Protein AF-A1ZMH7-F1 (afdb_monomer_lite)

Sequence (143 aa):
MLSVQRILDKLAGFEEAFALELIGKSIANGWQGLVFAKTGEQYQEWLAAKRKKTQGTGTRAQPQPDLMNVTRQTTSICHQLSALEAQQANFKDYPAHTLAMLHGQLQSLWRKARQLQMFGSEIYRITALGNEVKQLINQHKSN

Secondary structure (DSSP, 8-state):
---HHHHHHHHTTS-HHHHHHHHHHHHHTT-S-S--TTHHHHHHHHHHHHHHHTT-----------HHHHHHHHHHHHHHHHHHHTTGGGGGGS-HHHHHHHHHHHHHHHHHHHHTT--HHHHHHHHHHHHHHHHHHHHHHH-

Structure (mmCIF, N/CA/C/O backbone):
data_AF-A1ZMH7-F1
#
_entry.id   AF-A1ZMH7-F1
#
loop_
_atom_site.group_PDB
_atom_site.id
_atom_site.type_symbol
_atom_site.label_atom_id
_atom_site.label_alt_id
_atom_site.label_comp_id
_atom_site.label_asym_id
_atom_site.label_entity_id
_atom_site.label_seq_id
_atom_site.pdbx_PDB_ins_code
_atom_site.Cartn_x
_atom_site.Cartn_y
_atom_site.Cartn_z
_atom_site.occupancy
_atom_site.B_iso_or_equiv
_atom_site.auth_seq_id
_atom_site.auth_comp_id
_atom_site.auth_asym_id
_atom_site.auth_atom_id
_atom_site.pdbx_PDB_model_num
ATOM 1 N N . MET A 1 1 ? -5.491 -19.838 15.720 1.00 44.00 1 MET A N 1
ATOM 2 C CA . MET A 1 1 ? -5.508 -18.514 15.058 1.00 44.00 1 MET A CA 1
ATOM 3 C C . MET A 1 1 ? -6.920 -18.232 14.564 1.00 44.00 1 MET A C 1
ATOM 5 O O . MET A 1 1 ? -7.471 -19.073 13.866 1.00 44.00 1 MET A O 1
ATOM 9 N N . LEU A 1 2 ? -7.541 -17.114 14.956 1.00 52.44 2 LEU A N 1
ATOM 10 C CA . LEU A 1 2 ? -8.777 -16.652 14.309 1.00 52.44 2 LEU A CA 1
ATOM 11 C C . LEU A 1 2 ? -8.422 -16.213 12.880 1.00 52.44 2 LEU A C 1
ATOM 13 O O . LEU A 1 2 ? -7.471 -15.457 12.708 1.00 52.44 2 LEU A O 1
ATOM 17 N N . SER A 1 3 ? -9.137 -16.708 11.866 1.00 70.75 3 SER A N 1
ATOM 18 C CA . SER A 1 3 ? -8.956 -16.238 10.490 1.00 70.75 3 SER A CA 1
ATOM 19 C C . SER A 1 3 ? -9.340 -14.759 10.404 1.00 70.75 3 SER A C 1
ATOM 21 O O . SER A 1 3 ? -10.281 -14.325 11.069 1.00 70.75 3 SER A O 1
ATOM 23 N N . VAL A 1 4 ? -8.630 -13.984 9.581 1.00 66.88 4 VAL A N 1
ATOM 24 C CA . VAL A 1 4 ? -8.900 -12.549 9.352 1.00 66.88 4 VAL A CA 1
ATOM 25 C C . VAL A 1 4 ? -10.384 -12.301 9.047 1.00 66.88 4 VAL A C 1
ATOM 27 O O . VAL A 1 4 ? -10.974 -11.372 9.587 1.00 66.88 4 VAL A O 1
ATOM 30 N N . GLN A 1 5 ? -11.019 -13.203 8.295 1.00 64.62 5 GLN A N 1
ATOM 31 C CA . GLN A 1 5 ? -12.460 -13.184 8.017 1.00 64.62 5 GLN A CA 1
ATOM 32 C C . GLN A 1 5 ? -13.323 -13.151 9.289 1.00 64.62 5 GLN A C 1
ATOM 34 O O . GLN A 1 5 ? -14.193 -12.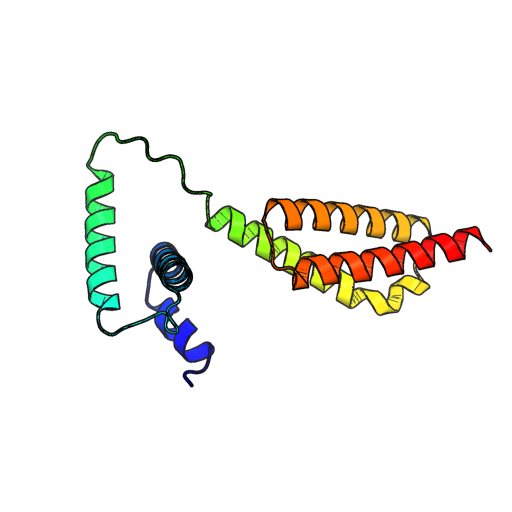300 9.403 1.00 64.62 5 GLN A O 1
ATOM 39 N N . ARG A 1 6 ? -13.028 -13.974 10.308 1.00 67.56 6 ARG A N 1
ATOM 40 C CA . ARG A 1 6 ? -13.786 -13.973 11.576 1.00 67.56 6 ARG A CA 1
ATOM 41 C C . ARG A 1 6 ? -13.618 -12.688 12.383 1.00 67.56 6 ARG A C 1
ATOM 43 O O . ARG A 1 6 ? -14.456 -12.390 13.228 1.00 67.56 6 ARG A O 1
ATOM 50 N N . ILE A 1 7 ? -12.512 -11.970 12.202 1.00 68.62 7 ILE A N 1
ATOM 51 C CA . ILE A 1 7 ? -12.292 -10.675 12.855 1.00 68.62 7 ILE A CA 1
ATOM 52 C C . ILE A 1 7 ? -13.090 -9.592 12.124 1.00 68.62 7 ILE A C 1
ATOM 54 O O . ILE A 1 7 ? -13.733 -8.775 12.778 1.00 68.62 7 ILE A O 1
ATOM 58 N N . LEU A 1 8 ? -13.103 -9.634 10.790 1.00 73.06 8 LEU A N 1
ATOM 59 C CA . LEU A 1 8 ? -13.895 -8.731 9.957 1.00 73.06 8 LEU A CA 1
ATOM 60 C C . LEU A 1 8 ? -15.401 -8.921 10.182 1.00 73.06 8 LEU A C 1
ATOM 62 O O . LEU A 1 8 ? -16.090 -7.931 10.399 1.00 73.06 8 LEU A O 1
ATOM 66 N N . ASP A 1 9 ? -15.888 -10.162 10.262 1.00 73.50 9 ASP A N 1
ATOM 67 C CA . ASP A 1 9 ? -17.295 -10.462 10.573 1.00 73.50 9 ASP A CA 1
ATOM 68 C C . AS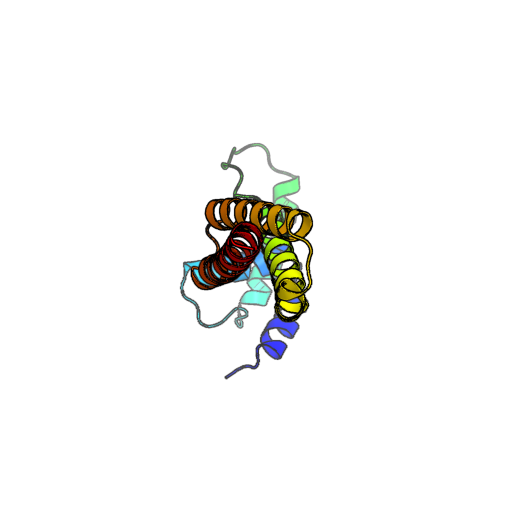P A 1 9 ? -17.718 -9.892 11.934 1.00 73.50 9 ASP A C 1
ATOM 70 O O . ASP A 1 9 ? -18.828 -9.391 12.101 1.00 73.50 9 ASP A O 1
ATOM 74 N N . LYS A 1 10 ? -16.818 -9.927 12.925 1.00 69.62 10 LYS A N 1
ATOM 75 C CA . LYS A 1 10 ? -17.078 -9.349 14.250 1.00 69.62 10 LYS A CA 1
ATOM 76 C C . LYS A 1 10 ? -17.042 -7.823 14.240 1.00 69.62 10 LYS A C 1
ATOM 78 O O . LYS A 1 10 ? -17.805 -7.208 14.976 1.00 69.62 10 LYS A O 1
ATOM 83 N N . LEU A 1 11 ? -16.167 -7.216 13.437 1.00 75.38 11 LEU A N 1
ATOM 84 C CA . LEU A 1 11 ? -16.111 -5.762 13.270 1.00 75.38 11 LEU A CA 1
ATOM 85 C C . LEU A 1 11 ? -17.318 -5.226 12.494 1.00 75.38 11 LEU A C 1
ATOM 87 O O . LEU A 1 11 ? -17.797 -4.144 12.818 1.00 75.38 11 LEU A O 1
ATOM 91 N N . ALA A 1 12 ? -17.849 -5.999 11.543 1.00 74.12 12 ALA A N 1
ATOM 92 C CA . ALA A 1 12 ? -19.045 -5.653 10.777 1.00 74.12 12 ALA A CA 1
ATOM 93 C C . ALA A 1 12 ? -20.305 -5.490 11.651 1.00 74.12 12 ALA A C 1
ATOM 95 O O . ALA A 1 12 ? -21.272 -4.867 11.222 1.00 74.12 12 ALA A O 1
ATOM 96 N N . GLY A 1 13 ? -20.296 -6.010 12.884 1.00 73.75 13 GLY A N 1
ATOM 97 C CA . GLY A 1 13 ? -21.365 -5.808 13.866 1.00 73.75 13 GLY A CA 1
ATOM 98 C C . GLY A 1 13 ? -21.380 -4.428 14.538 1.00 73.75 13 GLY A C 1
ATOM 99 O O . GLY A 1 13 ? -22.281 -4.160 15.332 1.00 73.75 13 GLY A O 1
ATOM 100 N N . PHE A 1 14 ? -20.407 -3.558 14.253 1.00 79.00 14 PHE A N 1
ATOM 101 C CA . PHE A 1 14 ? -20.284 -2.230 14.857 1.00 79.00 14 PHE A CA 1
ATOM 102 C C . PHE A 1 14 ? -20.308 -1.112 13.807 1.00 79.00 14 PHE A C 1
ATOM 104 O O . PHE A 1 14 ? -19.963 -1.325 12.647 1.00 79.00 14 PHE A O 1
ATOM 111 N N . GLU A 1 15 ? -20.673 0.110 14.219 1.00 77.50 15 GLU A N 1
ATOM 112 C CA . GLU A 1 15 ? -20.511 1.289 13.359 1.00 77.50 15 GLU A CA 1
ATOM 113 C C . GLU A 1 15 ? -19.037 1.493 12.965 1.00 77.50 15 GLU A C 1
ATOM 115 O O . GLU A 1 15 ? -18.131 1.363 13.791 1.00 77.50 15 GLU A O 1
ATOM 120 N N . GLU A 1 16 ? -18.811 1.894 11.712 1.00 74.75 16 GLU A N 1
ATOM 121 C CA . GLU A 1 16 ? -17.480 2.062 11.112 1.00 74.75 16 GLU A CA 1
ATOM 122 C C . GLU A 1 16 ? -16.550 2.950 11.958 1.00 74.75 16 GLU A C 1
ATOM 124 O O . GLU A 1 16 ? -15.399 2.598 12.208 1.00 74.75 16 GLU A O 1
ATOM 129 N N . ALA A 1 17 ? -17.064 4.066 12.484 1.00 74.75 17 ALA A N 1
ATOM 130 C CA . ALA A 1 17 ? -16.290 4.976 13.330 1.00 74.75 17 ALA A CA 1
ATOM 131 C C . ALA A 1 17 ? -15.815 4.316 14.639 1.00 74.75 17 ALA A C 1
ATOM 133 O O . ALA A 1 17 ? -14.692 4.556 15.084 1.00 74.75 17 ALA A O 1
ATOM 134 N N . PHE A 1 18 ? -16.637 3.448 15.234 1.00 78.38 18 PHE A N 1
ATOM 135 C CA . PHE A 1 18 ? -16.258 2.694 16.426 1.00 78.38 18 PHE A CA 1
ATOM 136 C C . PHE A 1 18 ? -15.257 1.586 16.094 1.00 78.38 18 PHE A C 1
ATOM 138 O O . PHE A 1 18 ? -14.271 1.419 16.809 1.00 78.38 18 PHE A O 1
ATOM 145 N N . ALA A 1 19 ? -15.466 0.865 14.988 1.00 81.31 19 ALA A N 1
ATOM 146 C CA . ALA A 1 19 ? -14.535 -0.156 14.513 1.00 81.31 19 ALA A CA 1
ATOM 147 C C . ALA A 1 19 ? -13.127 0.427 14.286 1.00 81.31 19 ALA A C 1
ATOM 149 O O . ALA A 1 19 ? -12.132 -0.179 14.683 1.00 81.31 19 ALA A O 1
ATOM 150 N N . LEU A 1 20 ? -13.040 1.638 13.732 1.00 78.69 20 LEU A N 1
ATOM 151 C CA . LEU A 1 20 ? -11.778 2.351 13.531 1.00 78.69 20 LEU A CA 1
ATOM 152 C C . LEU A 1 20 ? -11.129 2.811 14.841 1.00 78.69 20 LEU A C 1
ATOM 154 O O . LEU A 1 20 ? -9.918 2.653 14.999 1.00 78.69 20 LEU A O 1
ATOM 158 N N . GLU A 1 21 ? -11.901 3.321 15.808 1.00 80.25 21 GLU A N 1
ATOM 159 C CA . GLU A 1 21 ? -11.376 3.606 17.153 1.00 80.25 21 GLU A CA 1
ATOM 160 C C . GLU A 1 21 ? -10.807 2.344 17.815 1.00 80.25 21 GLU A C 1
ATOM 162 O O . GLU A 1 21 ? -9.768 2.395 18.479 1.00 80.25 21 GLU A O 1
ATOM 167 N N . LEU A 1 22 ? -11.475 1.205 17.623 1.00 76.81 22 LEU A N 1
ATOM 168 C CA . LEU A 1 22 ? -11.054 -0.088 18.148 1.00 76.81 22 LEU A CA 1
ATOM 169 C C . LEU A 1 22 ? -9.732 -0.544 17.519 1.00 76.81 22 LEU A C 1
ATOM 171 O O . LEU A 1 22 ? -8.825 -0.969 18.235 1.00 76.81 22 LEU A O 1
ATOM 175 N N . ILE A 1 23 ? -9.595 -0.390 16.198 1.00 77.62 23 ILE A N 1
ATOM 176 C CA . ILE A 1 23 ? -8.353 -0.664 15.463 1.00 77.62 23 ILE A CA 1
ATOM 177 C C . ILE A 1 23 ? -7.223 0.238 15.965 1.00 77.62 23 ILE A C 1
ATOM 179 O O . ILE A 1 23 ? -6.151 -0.260 16.310 1.00 77.62 23 ILE A O 1
ATOM 183 N N . GLY A 1 24 ? -7.466 1.546 16.088 1.00 75.38 24 GLY A N 1
ATOM 184 C CA . GLY A 1 24 ? -6.476 2.499 16.591 1.00 75.38 24 GLY A CA 1
ATOM 185 C C . GLY A 1 24 ? -6.006 2.174 18.012 1.00 75.38 24 GLY A C 1
ATOM 186 O O . GLY A 1 24 ? -4.804 2.153 18.277 1.00 75.38 24 GLY A O 1
ATOM 187 N N . LYS A 1 25 ? -6.934 1.842 18.921 1.00 73.38 25 LYS A N 1
ATOM 188 C CA . LYS A 1 25 ? -6.611 1.412 20.294 1.00 73.38 25 LYS A CA 1
ATOM 189 C C . LYS A 1 25 ? -5.850 0.091 20.321 1.00 73.38 25 LYS A C 1
ATOM 191 O O . LYS A 1 25 ? -4.909 -0.039 21.100 1.00 73.38 25 LYS A O 1
ATOM 196 N N . SER A 1 26 ? -6.234 -0.867 19.481 1.00 72.50 26 SER A N 1
ATOM 197 C CA . SER A 1 26 ? -5.545 -2.153 19.371 1.00 72.50 26 SER A CA 1
ATOM 198 C C . SER A 1 26 ? -4.089 -1.958 18.953 1.00 72.50 26 SER A C 1
ATOM 200 O O . SER A 1 26 ? -3.201 -2.553 19.554 1.00 72.50 26 SER A O 1
ATOM 202 N N . ILE A 1 27 ? -3.832 -1.085 17.974 1.00 71.56 27 ILE A N 1
ATOM 203 C CA . ILE A 1 27 ? -2.476 -0.765 17.511 1.00 71.56 27 ILE A CA 1
ATOM 204 C C . ILE A 1 27 ? -1.686 -0.036 18.604 1.00 71.56 27 ILE A C 1
ATOM 206 O O . ILE A 1 27 ? -0.579 -0.453 18.932 1.00 71.56 27 ILE A O 1
ATOM 210 N N . ALA A 1 28 ? -2.261 1.009 19.210 1.00 67.12 28 ALA A N 1
ATOM 211 C CA . ALA A 1 28 ? -1.586 1.812 20.232 1.00 67.12 28 ALA A CA 1
ATOM 212 C C . ALA A 1 28 ? -1.187 1.003 21.479 1.00 67.12 28 ALA A C 1
ATOM 214 O O . ALA A 1 28 ? -0.171 1.295 22.101 1.00 67.12 28 ALA A O 1
ATOM 215 N N . ASN A 1 29 ? -1.970 -0.021 21.830 1.00 67.00 29 ASN A N 1
ATOM 216 C CA . ASN A 1 29 ? -1.711 -0.878 22.987 1.00 67.00 29 ASN A CA 1
ATOM 217 C C . ASN A 1 29 ? -1.040 -2.218 22.626 1.00 67.00 29 ASN A C 1
ATOM 219 O O . ASN A 1 29 ? -0.882 -3.069 23.501 1.00 67.00 29 ASN A O 1
ATOM 223 N N . GLY A 1 30 ? -0.677 -2.439 21.356 1.00 64.88 30 GLY A N 1
ATOM 224 C CA . GLY A 1 30 ? -0.048 -3.685 20.902 1.00 64.88 30 GLY A CA 1
ATOM 225 C C . GLY A 1 30 ? -0.924 -4.931 21.086 1.00 64.88 30 GLY A C 1
ATOM 226 O O . GLY A 1 30 ? -0.410 -6.029 21.302 1.00 64.88 30 GLY A O 1
AT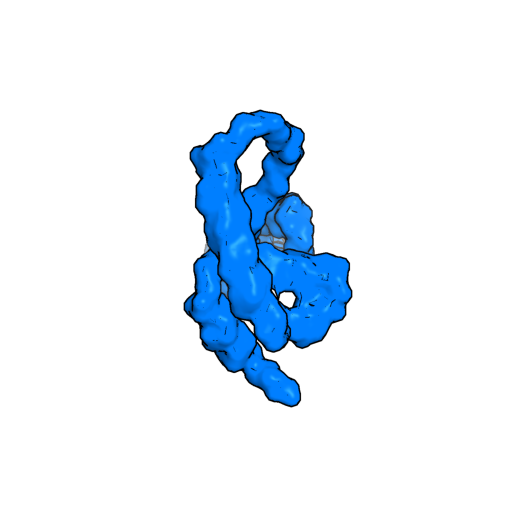OM 227 N N . TRP A 1 31 ? -2.249 -4.784 21.049 1.00 74.75 31 TRP A N 1
ATOM 228 C CA . TRP A 1 31 ? -3.172 -5.897 21.243 1.00 74.75 31 TRP A CA 1
ATOM 229 C C . TRP A 1 31 ? -3.162 -6.838 20.038 1.00 74.75 31 TRP A C 1
ATOM 231 O O . TRP A 1 31 ? -3.276 -6.416 18.890 1.00 74.75 31 TRP A O 1
ATOM 241 N N . GLN A 1 32 ? -3.100 -8.141 20.314 1.00 66.50 32 GLN A N 1
ATOM 242 C CA . GLN A 1 32 ? -3.191 -9.195 19.294 1.00 66.50 32 GLN A CA 1
ATOM 243 C C . GLN A 1 32 ? -4.635 -9.472 18.830 1.00 66.50 32 GLN A C 1
ATOM 245 O O . GLN A 1 32 ? -4.854 -10.303 17.950 1.00 66.50 32 GLN A O 1
ATOM 250 N N . GLY A 1 33 ? -5.629 -8.809 19.428 1.00 62.81 33 GLY A N 1
ATOM 251 C CA . GLY A 1 33 ? -7.048 -8.996 19.142 1.00 62.81 33 GLY A CA 1
ATOM 252 C C . GLY A 1 33 ? -7.783 -7.664 19.046 1.00 62.81 33 GLY A C 1
ATOM 253 O O . GLY A 1 33 ? -7.425 -6.705 19.719 1.00 62.81 33 GLY A O 1
ATOM 254 N N . LEU A 1 34 ? -8.815 -7.630 18.202 1.00 64.88 34 LEU A N 1
ATOM 255 C CA . LEU A 1 34 ? -9.630 -6.439 17.952 1.00 64.88 34 LEU A CA 1
ATOM 256 C C . LEU A 1 34 ? -10.922 -6.441 18.772 1.00 64.88 34 LEU A C 1
ATOM 258 O O . LEU A 1 34 ? -11.252 -5.439 19.387 1.00 64.88 34 LEU A O 1
ATOM 262 N N . VAL A 1 35 ? -11.629 -7.573 18.831 1.00 60.44 35 VAL A N 1
ATOM 263 C CA . VAL A 1 35 ? -12.925 -7.696 19.517 1.00 60.44 35 VAL A CA 1
ATOM 264 C C . VAL A 1 35 ? -12.793 -8.637 20.712 1.00 60.44 35 VAL A C 1
ATOM 266 O O . VAL A 1 35 ? -12.515 -9.827 20.545 1.00 60.44 35 VAL A O 1
ATOM 269 N N . PHE A 1 36 ? -13.021 -8.105 21.911 1.00 65.94 36 PHE A N 1
ATOM 270 C CA . PHE A 1 36 ? -12.972 -8.809 23.194 1.00 65.94 36 PHE A CA 1
ATOM 271 C C . PHE A 1 36 ? -14.372 -8.910 23.812 1.00 65.94 36 PHE A C 1
ATOM 273 O O . PHE A 1 36 ? -15.302 -8.231 23.384 1.00 65.94 36 PHE A O 1
ATOM 280 N N . ALA A 1 37 ? -14.536 -9.732 24.854 1.00 65.06 37 ALA A N 1
ATOM 281 C CA . ALA A 1 37 ? -15.836 -9.950 25.501 1.00 65.06 37 ALA A CA 1
ATOM 282 C C . ALA A 1 37 ? -16.521 -8.645 25.963 1.00 65.06 37 ALA A C 1
ATOM 284 O O . ALA A 1 37 ? -17.738 -8.529 25.875 1.00 65.06 37 ALA A O 1
ATOM 285 N N . LYS A 1 38 ? -15.738 -7.638 26.376 1.00 67.31 38 LYS A N 1
ATOM 286 C CA . LYS A 1 38 ? -16.238 -6.324 26.822 1.00 67.31 38 LYS A CA 1
ATOM 287 C C . LYS A 1 38 ? -16.463 -5.308 25.696 1.00 67.31 38 LYS A C 1
ATOM 289 O O . LYS A 1 38 ? -16.965 -4.218 25.948 1.00 67.31 38 LYS A O 1
ATOM 294 N N . THR A 1 39 ? -16.116 -5.632 24.449 1.00 64.75 39 THR A N 1
ATOM 295 C CA . THR A 1 39 ? -16.243 -4.697 23.316 1.00 64.75 39 THR A CA 1
ATOM 296 C C . THR A 1 39 ? -17.699 -4.308 23.044 1.00 64.75 39 THR A C 1
ATOM 298 O O . THR A 1 39 ? -17.959 -3.177 22.644 1.00 64.75 39 THR A O 1
ATOM 301 N N . GLY A 1 40 ? -18.658 -5.199 23.322 1.00 66.06 40 GLY A N 1
ATOM 302 C CA . GLY A 1 40 ? -20.087 -4.883 23.223 1.00 66.06 40 GLY A CA 1
ATOM 303 C C . GLY A 1 40 ? -20.540 -3.809 24.221 1.00 66.06 40 GLY A C 1
ATOM 304 O O . GLY A 1 40 ? -21.279 -2.903 23.847 1.00 66.06 40 GLY A O 1
ATOM 305 N N . GLU A 1 41 ? -20.049 -3.858 25.461 1.00 71.00 41 GLU A N 1
ATOM 306 C CA . GLU A 1 41 ? -20.328 -2.843 26.491 1.00 71.00 41 GLU A CA 1
ATOM 307 C C . GLU A 1 41 ? -19.687 -1.499 26.118 1.00 71.00 41 GLU A C 1
ATOM 309 O O . GLU A 1 41 ? -20.352 -0.465 26.129 1.00 71.00 41 GLU A O 1
ATOM 314 N N . GLN A 1 42 ? -18.433 -1.531 25.652 1.00 71.25 42 GLN A N 1
ATOM 315 C CA . GLN A 1 42 ? -17.722 -0.346 25.158 1.00 71.25 42 GLN A CA 1
ATOM 316 C C . GLN A 1 42 ? -18.436 0.316 23.972 1.00 71.25 42 GLN A C 1
ATOM 318 O O . GLN A 1 42 ? -18.412 1.539 23.841 1.00 71.25 42 GLN A O 1
ATOM 323 N N . TYR A 1 43 ? -19.088 -0.472 23.113 1.00 74.06 43 TYR A N 1
ATOM 324 C CA . TYR A 1 43 ? -19.881 0.057 22.007 1.00 74.06 43 TYR A CA 1
ATOM 325 C C . TYR A 1 43 ? -21.137 0.786 22.496 1.00 74.06 43 TYR A C 1
ATOM 327 O O . TYR A 1 43 ? -21.442 1.876 22.015 1.00 74.06 43 TYR A O 1
ATOM 335 N N . GLN A 1 44 ? -21.838 0.239 23.493 1.00 74.62 44 GLN A N 1
ATOM 336 C CA . GLN A 1 44 ? -23.000 0.904 24.094 1.00 74.62 44 GLN A CA 1
ATOM 337 C C . GLN A 1 44 ? -22.607 2.203 24.809 1.00 74.62 44 GLN A C 1
ATOM 339 O O . GLN A 1 44 ? -23.285 3.223 24.664 1.00 74.62 44 GLN A O 1
ATOM 344 N N . GLU A 1 45 ? -21.475 2.209 25.514 1.00 77.50 45 GLU A N 1
ATOM 345 C CA . GLU A 1 45 ? -20.907 3.418 26.118 1.00 77.50 45 GLU A CA 1
ATOM 346 C C . GLU A 1 45 ? -20.513 4.458 25.063 1.00 77.50 45 GLU A C 1
ATOM 348 O O . GLU A 1 45 ? -20.796 5.647 25.229 1.00 77.50 45 GLU A O 1
ATOM 353 N N . TRP A 1 46 ? -19.915 4.025 23.949 1.00 81.19 46 TRP A N 1
ATOM 354 C CA . TRP A 1 46 ? -19.563 4.899 22.832 1.00 81.19 46 TRP A CA 1
ATOM 355 C C . TRP A 1 46 ? -20.803 5.515 22.178 1.00 81.19 46 TRP A C 1
ATOM 357 O O . TRP A 1 46 ? -20.837 6.725 21.947 1.00 81.19 46 TRP A O 1
ATOM 367 N N . LEU A 1 47 ? -21.866 4.732 21.966 1.00 77.31 47 LEU A N 1
ATOM 368 C CA . LEU A 1 47 ? -23.153 5.237 21.480 1.00 77.31 47 LEU A CA 1
ATOM 369 C C . LEU A 1 47 ? -23.773 6.248 22.457 1.00 77.31 47 LEU A C 1
ATOM 371 O O . LEU A 1 47 ? -24.281 7.290 22.033 1.00 77.31 47 LEU A O 1
ATOM 375 N N . ALA A 1 48 ? -23.699 5.989 23.765 1.00 78.31 48 ALA A N 1
ATOM 376 C CA . ALA A 1 48 ? -24.180 6.910 24.792 1.00 78.31 48 ALA A CA 1
ATOM 377 C C . ALA A 1 48 ? -23.357 8.212 24.835 1.00 78.31 48 ALA A C 1
ATOM 379 O O . ALA A 1 48 ? -23.925 9.302 24.930 1.00 78.31 48 ALA A O 1
ATOM 380 N N . ALA A 1 49 ? -22.031 8.128 24.708 1.00 74.56 49 ALA A N 1
ATOM 381 C CA . ALA A 1 49 ? -21.140 9.283 24.637 1.00 74.56 49 ALA A CA 1
ATOM 382 C C . ALA A 1 49 ? -21.356 10.101 23.352 1.00 74.56 49 ALA A C 1
ATOM 384 O O . ALA A 1 49 ? -21.377 11.331 23.407 1.00 74.56 49 ALA A O 1
ATOM 385 N N . LYS A 1 50 ? -21.585 9.438 22.211 1.00 74.44 50 LYS A N 1
ATOM 386 C CA . LYS A 1 50 ? -21.937 10.068 20.928 1.00 74.44 50 LYS A CA 1
ATOM 387 C C . LYS A 1 50 ? -23.232 10.877 21.049 1.00 74.44 50 LYS A C 1
ATOM 389 O O . LYS A 1 50 ? -23.256 12.036 20.646 1.00 74.44 50 LYS A O 1
ATOM 394 N N . ARG A 1 51 ? -24.265 10.316 21.694 1.00 66.56 51 ARG A N 1
ATOM 395 C CA . ARG A 1 51 ? -25.542 11.005 21.982 1.00 66.56 51 ARG A CA 1
ATOM 396 C C . ARG A 1 51 ? -25.399 12.179 22.961 1.00 66.56 51 ARG A C 1
ATOM 398 O O . ARG A 1 51 ? -26.142 13.149 22.858 1.00 66.56 51 ARG A O 1
ATOM 405 N N . LYS A 1 52 ? -24.443 12.119 23.896 1.00 62.25 52 LYS A N 1
ATOM 406 C CA . LYS A 1 52 ? -24.148 13.220 24.834 1.00 62.25 52 LYS A CA 1
ATOM 407 C C . LYS A 1 52 ? -23.315 14.343 24.202 1.00 62.25 52 LYS A C 1
ATOM 409 O O . LYS A 1 52 ? -23.548 15.509 24.505 1.00 62.25 52 LYS A O 1
ATOM 414 N N . LYS A 1 53 ? -22.379 14.030 23.296 1.00 55.66 53 LYS A N 1
ATOM 415 C CA . LYS A 1 53 ? -21.551 15.031 22.587 1.00 55.66 53 LYS A CA 1
ATOM 416 C C . LYS A 1 53 ? -22.364 15.961 21.684 1.00 55.66 53 LYS A C 1
ATOM 418 O O . LYS A 1 53 ? -21.963 17.101 21.490 1.00 55.66 53 LYS A O 1
ATOM 423 N N . THR A 1 54 ? -23.524 15.529 21.196 1.00 54.41 54 THR A 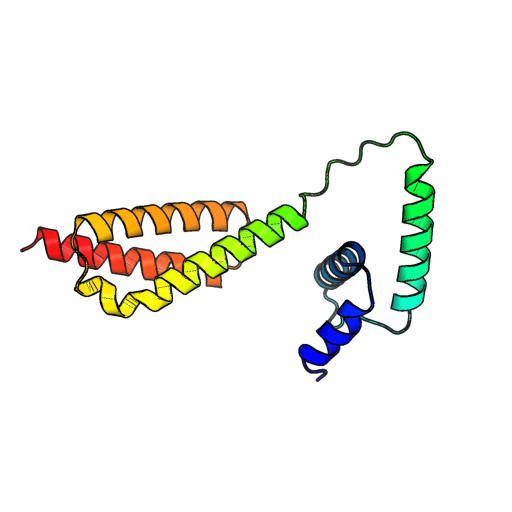N 1
ATOM 424 C CA . THR A 1 54 ? -24.468 16.397 20.472 1.00 54.41 54 THR A CA 1
ATOM 425 C C . THR A 1 54 ? -25.176 17.435 21.359 1.00 54.41 54 THR A C 1
ATOM 427 O O . THR A 1 54 ? -25.912 18.259 20.828 1.00 54.41 54 THR A O 1
ATOM 430 N N . GLN A 1 55 ? -24.954 17.435 22.683 1.00 49.59 55 GLN A N 1
ATOM 431 C CA . GLN A 1 55 ? -25.581 18.367 23.635 1.00 49.59 55 GLN A CA 1
ATOM 432 C C . GLN A 1 55 ? -24.594 19.208 24.479 1.00 49.59 55 GLN A C 1
ATOM 434 O O . GLN A 1 55 ? -25.044 19.970 25.329 1.00 49.59 55 GLN A O 1
ATOM 439 N N . GLY A 1 56 ? -23.272 19.126 24.271 1.00 43.38 56 GLY A N 1
ATOM 440 C CA . GLY A 1 56 ? -22.285 19.771 25.155 1.00 43.38 56 GLY A CA 1
ATOM 441 C C . GLY A 1 56 ? -21.299 20.705 24.450 1.00 43.38 56 GLY A C 1
ATOM 442 O O . GLY A 1 56 ? -20.561 20.292 23.560 1.00 43.38 56 GLY A O 1
ATOM 443 N N . THR A 1 57 ? -21.265 21.959 24.895 1.00 51.50 57 THR A N 1
ATOM 444 C CA . THR A 1 57 ? -20.403 23.065 24.458 1.00 51.50 57 THR A CA 1
ATOM 445 C C . THR A 1 57 ? -18.905 22.832 24.705 1.00 51.50 57 THR A C 1
ATOM 447 O O . THR A 1 57 ? -18.496 22.573 25.831 1.00 51.50 57 THR A O 1
ATOM 450 N N . GLY A 1 58 ? -18.090 23.049 23.666 1.00 54.59 58 GLY A N 1
ATOM 451 C CA . GLY A 1 58 ? -16.762 23.673 23.747 1.00 54.59 58 GLY A CA 1
ATOM 452 C C . GLY A 1 58 ? -15.661 22.978 24.558 1.00 54.59 58 GLY A C 1
ATOM 453 O O . GLY A 1 58 ? -15.395 23.332 25.700 1.00 54.59 58 GLY A O 1
ATOM 454 N N . THR A 1 59 ? -14.859 22.133 23.908 1.00 43.75 59 THR A N 1
ATOM 455 C CA . THR A 1 59 ? -13.415 22.072 24.199 1.00 43.75 59 THR A CA 1
ATOM 456 C C . THR A 1 59 ? -12.681 21.754 22.902 1.00 43.75 59 THR A C 1
ATOM 458 O O . THR A 1 59 ? -12.935 20.728 22.271 1.00 43.75 59 THR A O 1
ATOM 461 N N . ARG A 1 60 ? -11.809 22.669 22.459 1.00 48.88 60 ARG A N 1
ATOM 462 C CA . ARG A 1 60 ? -11.011 22.532 21.233 1.00 48.88 60 ARG A CA 1
ATOM 463 C C . ARG A 1 60 ? -9.918 21.487 21.460 1.00 48.88 60 ARG A C 1
ATOM 465 O O . ARG A 1 60 ? -8.767 21.830 21.706 1.00 48.88 60 ARG A O 1
ATOM 472 N N . ALA A 1 61 ? -10.283 20.211 21.379 1.00 51.25 61 ALA A N 1
ATOM 473 C CA . ALA A 1 61 ? -9.321 19.176 21.036 1.00 51.25 61 ALA A CA 1
ATOM 474 C C . ALA A 1 61 ? -8.740 19.539 19.660 1.00 51.25 61 ALA A C 1
ATOM 476 O O . ALA A 1 61 ? -9.491 19.917 18.755 1.00 51.25 61 ALA A O 1
ATOM 477 N N . GLN A 1 62 ? -7.413 19.485 19.504 1.00 50.06 62 GLN A N 1
ATOM 478 C CA . GLN A 1 62 ? -6.814 19.544 18.170 1.00 50.06 62 GLN A CA 1
ATOM 479 C C . GLN A 1 62 ? -7.508 18.486 17.303 1.00 50.06 62 GLN A C 1
ATOM 481 O O . GLN A 1 62 ? -7.727 17.377 17.802 1.00 50.06 62 GLN A O 1
ATOM 486 N N . PRO A 1 63 ? -7.911 18.812 16.061 1.00 46.84 63 PRO A N 1
ATOM 487 C CA . PRO A 1 63 ? -8.541 17.828 15.201 1.00 46.84 63 PRO A CA 1
ATOM 488 C C . PRO A 1 63 ? -7.567 16.660 15.077 1.00 46.84 63 PRO A C 1
ATOM 490 O O . PRO A 1 63 ? -6.454 16.827 14.577 1.00 46.84 63 PRO A O 1
ATOM 493 N N . GLN A 1 64 ? -7.965 15.495 15.598 1.00 53.09 64 GLN A N 1
ATOM 494 C CA . GLN A 1 64 ? -7.293 14.249 15.260 1.00 53.09 64 GLN A CA 1
ATOM 495 C C . GLN A 1 64 ? -7.178 14.216 13.733 1.00 53.09 64 GLN A C 1
ATOM 497 O O . GLN A 1 64 ? -8.139 14.627 13.068 1.00 53.09 64 GLN A O 1
ATOM 502 N N . PRO A 1 65 ? -6.023 13.804 13.172 1.00 55.16 65 PRO A N 1
ATOM 503 C CA . PRO A 1 65 ? -5.912 13.625 11.732 1.00 55.16 65 PRO A CA 1
ATOM 504 C C . PRO A 1 65 ? -7.129 12.826 11.296 1.00 55.16 65 PRO A C 1
ATOM 506 O O . PRO A 1 65 ? -7.441 11.821 11.931 1.00 55.16 65 PRO A O 1
ATOM 509 N N . ASP A 1 66 ? -7.862 13.338 10.308 1.00 66.88 66 ASP A N 1
ATOM 510 C CA . ASP A 1 66 ? -9.079 12.699 9.830 1.00 66.88 66 ASP A CA 1
ATOM 511 C C . ASP A 1 66 ? -8.696 11.302 9.332 1.00 66.88 66 ASP A C 1
ATOM 513 O O . ASP A 1 66 ? -8.200 11.131 8.217 1.00 66.88 66 ASP A O 1
ATOM 517 N N . LEU A 1 67 ? -8.842 10.312 10.217 1.00 59.47 67 LEU A N 1
ATOM 518 C CA . LEU A 1 67 ? -8.398 8.943 9.996 1.00 59.47 67 LEU A CA 1
ATOM 519 C C . LEU A 1 67 ? -9.118 8.356 8.782 1.00 59.47 67 LEU A C 1
ATOM 521 O O . LEU A 1 67 ? -8.540 7.528 8.081 1.00 59.47 67 LEU A O 1
ATOM 525 N N . MET A 1 68 ? -10.331 8.839 8.481 1.00 57.94 68 MET A N 1
ATOM 526 C CA . MET A 1 68 ? -11.064 8.481 7.269 1.00 57.94 68 MET A CA 1
ATOM 527 C C . MET A 1 68 ? -10.359 9.010 6.029 1.00 57.94 68 MET A C 1
ATOM 529 O O . MET A 1 68 ? -10.184 8.280 5.054 1.00 57.94 68 MET A O 1
ATOM 533 N N . ASN A 1 69 ? -9.907 10.262 6.061 1.00 68.25 69 ASN A N 1
ATOM 534 C CA . ASN A 1 69 ? -9.158 10.846 4.958 1.00 68.25 69 ASN A CA 1
ATOM 535 C C . ASN A 1 69 ? -7.800 10.151 4.773 1.00 68.25 69 ASN A C 1
ATOM 537 O O . ASN A 1 69 ? -7.459 9.776 3.654 1.00 68.25 69 ASN A O 1
ATOM 541 N N . VAL A 1 70 ? -7.064 9.887 5.857 1.00 69.12 70 VAL A N 1
ATOM 542 C CA . VAL A 1 70 ? -5.785 9.152 5.808 1.00 69.12 70 VAL A CA 1
ATOM 543 C C . VAL A 1 70 ? -5.984 7.740 5.250 1.00 69.12 70 VAL A C 1
ATOM 545 O O . VAL A 1 70 ? -5.238 7.319 4.363 1.00 69.12 70 VAL A O 1
ATOM 548 N N . THR A 1 71 ? -7.021 7.028 5.698 1.00 70.12 71 THR A N 1
ATOM 549 C CA . THR A 1 71 ? -7.350 5.678 5.213 1.00 70.12 71 THR A CA 1
ATOM 550 C C . THR A 1 71 ? -7.740 5.710 3.740 1.00 70.12 71 THR A C 1
ATOM 552 O O . THR A 1 71 ? -7.167 4.977 2.939 1.00 70.12 71 THR A O 1
ATOM 555 N N . ARG A 1 72 ? -8.646 6.611 3.339 1.00 69.12 72 ARG A N 1
ATOM 556 C CA . ARG A 1 72 ? -9.062 6.771 1.938 1.00 69.12 72 ARG A CA 1
ATOM 557 C C . ARG A 1 72 ? -7.874 7.086 1.029 1.00 69.12 72 ARG A C 1
ATOM 559 O O . ARG A 1 72 ? -7.772 6.518 -0.057 1.00 69.12 72 ARG A O 1
ATOM 566 N N . GLN A 1 73 ? -6.980 7.977 1.455 1.00 72.69 73 GLN A N 1
ATOM 567 C CA . GLN A 1 73 ? -5.791 8.335 0.684 1.00 72.69 73 GLN A CA 1
ATOM 568 C C . GLN A 1 73 ? -4.811 7.163 0.575 1.00 72.69 73 GLN A C 1
ATOM 570 O O . GLN A 1 73 ? -4.342 6.876 -0.524 1.00 72.69 73 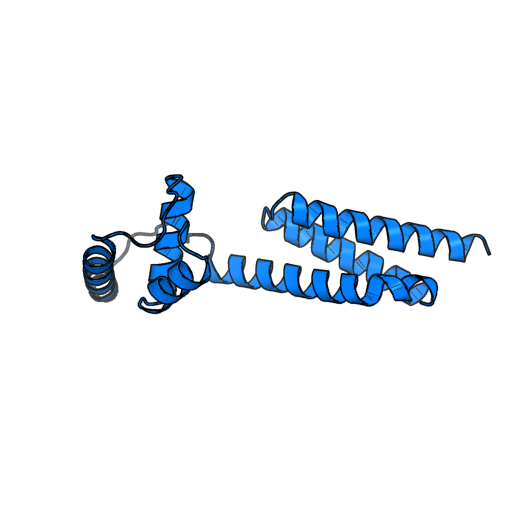GLN A O 1
ATOM 575 N N . THR A 1 74 ? -4.564 6.446 1.672 1.00 71.31 74 THR A N 1
ATOM 576 C CA . THR A 1 74 ? -3.704 5.251 1.687 1.00 71.31 74 THR A CA 1
ATOM 577 C C . THR A 1 74 ? -4.257 4.165 0.761 1.00 71.31 74 THR A C 1
ATOM 579 O O . THR A 1 74 ? -3.538 3.667 -0.101 1.00 71.31 74 THR A O 1
ATOM 582 N N . THR A 1 75 ? -5.557 3.865 0.849 1.00 73.50 75 THR A N 1
ATOM 583 C CA . THR A 1 75 ? -6.245 2.906 -0.030 1.00 73.50 75 THR A CA 1
ATOM 584 C C . THR A 1 75 ? -6.154 3.317 -1.498 1.00 73.50 75 THR A C 1
ATOM 586 O O . THR A 1 75 ? -5.842 2.493 -2.356 1.00 73.50 75 THR A O 1
ATOM 589 N N . SER A 1 76 ? -6.356 4.603 -1.799 1.00 79.50 76 SER A N 1
ATOM 590 C CA . SER A 1 76 ? -6.217 5.134 -3.160 1.00 79.50 76 SER A CA 1
ATOM 591 C C . SER A 1 76 ? -4.800 4.947 -3.714 1.00 79.50 76 SER A C 1
ATOM 593 O O . SER A 1 76 ? -4.646 4.519 -4.858 1.00 79.50 76 SER A O 1
ATOM 595 N N . ILE A 1 77 ? -3.765 5.192 -2.902 1.00 77.06 77 ILE A N 1
ATOM 596 C CA . ILE A 1 77 ? -2.366 4.958 -3.289 1.00 77.06 77 ILE A CA 1
ATOM 597 C C . ILE A 1 77 ? -2.124 3.471 -3.561 1.00 77.06 77 ILE A C 1
ATOM 599 O O . ILE A 1 77 ? -1.560 3.141 -4.602 1.00 77.06 77 ILE A O 1
ATOM 603 N N . CYS A 1 78 ? -2.590 2.573 -2.687 1.00 75.62 78 CYS A N 1
ATOM 604 C CA . CYS A 1 78 ? -2.436 1.128 -2.876 1.00 75.62 78 CYS A CA 1
ATOM 605 C C . CYS A 1 78 ? -3.123 0.629 -4.156 1.00 75.62 78 CYS A C 1
ATOM 607 O O . CYS A 1 78 ? -2.542 -0.171 -4.890 1.00 75.62 78 CYS A O 1
ATOM 609 N N . HIS A 1 79 ? -4.332 1.112 -4.460 1.00 82.12 79 HIS A N 1
ATOM 610 C CA . HIS A 1 79 ? -5.025 0.761 -5.703 1.00 82.12 79 HIS A CA 1
ATOM 611 C C . HIS A 1 79 ? -4.289 1.276 -6.939 1.00 82.12 79 HIS A C 1
ATOM 613 O O . HIS A 1 79 ? -4.110 0.519 -7.891 1.00 82.12 79 HIS A O 1
ATOM 619 N N . GLN A 1 80 ? -3.831 2.532 -6.923 1.00 86.88 80 GLN A N 1
ATOM 620 C CA . GLN A 1 80 ? -3.062 3.105 -8.032 1.00 86.88 80 GLN A CA 1
ATOM 621 C C . GLN A 1 80 ? -1.758 2.338 -8.256 1.00 86.88 80 GLN A C 1
ATOM 623 O O . GLN A 1 80 ? -1.444 1.991 -9.390 1.00 86.88 80 GLN A O 1
ATOM 628 N N . LEU A 1 81 ? -1.033 2.017 -7.183 1.00 87.81 81 LEU A N 1
ATOM 629 C CA . LEU A 1 81 ? 0.192 1.227 -7.259 1.00 87.81 81 LEU A CA 1
ATOM 630 C C . LEU A 1 81 ? -0.072 -0.170 -7.831 1.00 87.81 81 LEU A C 1
ATOM 632 O O . LEU A 1 81 ? 0.623 -0.583 -8.751 1.00 87.81 81 LEU A O 1
ATOM 636 N N . SER A 1 82 ? -1.119 -0.851 -7.361 1.00 84.25 82 SER A N 1
ATOM 637 C CA . SER A 1 82 ? -1.479 -2.188 -7.854 1.00 84.25 82 SER A CA 1
ATOM 638 C C . SER A 1 82 ? -1.878 -2.169 -9.336 1.00 84.25 82 SER A C 1
ATOM 640 O O . SER A 1 82 ? -1.535 -3.079 -10.084 1.00 84.25 82 SER A O 1
ATOM 642 N N . ALA A 1 83 ? -2.573 -1.120 -9.787 1.00 86.31 83 ALA A N 1
ATOM 643 C CA . ALA A 1 83 ? -2.921 -0.950 -11.197 1.00 86.31 83 ALA A CA 1
ATOM 644 C C . ALA A 1 83 ? -1.684 -0.711 -12.079 1.00 86.31 83 ALA A C 1
ATOM 646 O O . ALA A 1 83 ? -1.627 -1.216 -13.198 1.00 86.31 83 ALA A O 1
ATOM 647 N N . LEU A 1 84 ? -0.690 0.031 -11.577 1.00 91.56 84 LEU A N 1
ATOM 648 C CA . LEU A 1 84 ? 0.582 0.240 -12.273 1.00 91.56 84 LEU A CA 1
ATOM 649 C C . LEU A 1 84 ? 1.417 -1.046 -12.330 1.00 91.56 84 LEU A C 1
ATOM 651 O O . LEU A 1 84 ? 1.952 -1.373 -13.385 1.00 91.56 84 LEU A O 1
ATOM 655 N N . GLU A 1 85 ? 1.487 -1.801 -11.234 1.00 89.31 85 GLU A N 1
ATOM 656 C CA . GLU A 1 85 ? 2.168 -3.102 -11.185 1.00 89.31 85 GLU A CA 1
ATOM 657 C C . GLU A 1 85 ? 1.528 -4.120 -12.141 1.00 89.31 85 GLU A C 1
ATOM 659 O O . GLU A 1 85 ? 2.237 -4.853 -12.825 1.00 89.31 85 GLU A O 1
ATOM 664 N N . ALA A 1 86 ? 0.198 -4.116 -12.283 1.00 90.81 86 ALA A N 1
ATOM 665 C CA . ALA A 1 86 ? -0.493 -4.976 -13.247 1.00 90.81 86 ALA A CA 1
ATOM 666 C C . ALA A 1 86 ? -0.079 -4.709 -14.709 1.00 90.81 86 ALA A C 1
ATOM 668 O O . ALA A 1 86 ? -0.225 -5.581 -15.562 1.00 90.81 86 ALA A O 1
ATOM 669 N N . GLN A 1 87 ? 0.442 -3.515 -15.003 1.00 91.38 87 GLN A N 1
ATOM 670 C CA . GLN A 1 87 ? 0.919 -3.125 -16.331 1.00 91.38 87 GLN A CA 1
ATOM 671 C C . GLN A 1 87 ? 2.438 -3.249 -16.493 1.00 91.38 87 GLN A C 1
ATOM 673 O O . GLN A 1 87 ? 2.939 -3.026 -17.594 1.00 91.38 87 GLN A O 1
ATOM 678 N N . GLN A 1 88 ? 3.171 -3.616 -15.437 1.00 91.50 88 GLN A N 1
ATOM 679 C CA . GLN A 1 88 ? 4.637 -3.626 -15.403 1.00 91.50 88 GLN A CA 1
ATOM 680 C C . GLN A 1 88 ? 5.254 -4.429 -16.556 1.00 91.50 88 GLN A C 1
ATOM 682 O O . GLN A 1 88 ? 6.206 -3.977 -17.187 1.00 91.50 88 GLN A O 1
ATOM 687 N N . ALA A 1 89 ? 4.669 -5.584 -16.893 1.00 90.56 89 ALA A N 1
ATOM 688 C CA . ALA A 1 89 ? 5.142 -6.431 -17.989 1.00 90.56 89 ALA A CA 1
ATOM 689 C C . ALA A 1 89 ? 5.139 -5.720 -19.357 1.00 90.56 89 ALA A C 1
ATOM 691 O O . ALA A 1 89 ? 5.999 -6.002 -20.189 1.00 90.56 89 ALA A O 1
ATOM 692 N N . ASN A 1 90 ? 4.222 -4.770 -19.558 1.00 93.12 90 ASN A N 1
ATOM 693 C CA . ASN A 1 90 ? 4.029 -4.054 -20.821 1.00 93.12 90 ASN A CA 1
ATOM 694 C C . ASN A 1 90 ? 4.864 -2.769 -20.907 1.00 93.12 90 ASN A C 1
ATOM 696 O O . ASN A 1 90 ? 4.880 -2.116 -21.947 1.00 93.12 90 ASN A O 1
ATOM 700 N N . PHE A 1 91 ? 5.561 -2.370 -19.834 1.00 92.69 91 PHE A N 1
ATOM 701 C CA . PHE A 1 91 ? 6.316 -1.112 -19.822 1.00 92.69 91 PHE A CA 1
ATOM 702 C C . PHE A 1 91 ? 7.389 -1.057 -20.912 1.00 92.69 91 PHE A C 1
ATOM 704 O O . PHE A 1 91 ? 7.691 0.019 -21.416 1.00 92.69 91 PHE A O 1
ATOM 711 N N . LYS A 1 92 ? 7.946 -2.204 -21.306 1.00 90.69 92 LYS A N 1
ATOM 712 C CA . LYS A 1 92 ? 8.958 -2.294 -22.369 1.00 90.69 92 LYS A CA 1
ATOM 713 C C . LYS A 1 92 ? 8.433 -1.861 -23.737 1.00 90.69 92 LYS A C 1
ATOM 715 O O . LYS A 1 92 ? 9.215 -1.393 -24.555 1.00 90.69 92 LYS A O 1
ATOM 720 N N . ASP A 1 93 ? 7.128 -1.992 -23.956 1.00 93.75 93 ASP A N 1
ATOM 721 C CA . ASP A 1 93 ? 6.468 -1.653 -25.216 1.00 93.75 93 ASP A CA 1
ATOM 722 C C . ASP A 1 93 ? 5.923 -0.216 -25.211 1.00 93.75 93 ASP A C 1
ATOM 724 O O . ASP A 1 93 ? 5.388 0.269 -26.211 1.00 93.75 93 ASP A O 1
ATOM 728 N N . TYR A 1 94 ? 6.022 0.486 -24.077 1.00 93.00 94 TYR A N 1
ATOM 729 C CA . TYR A 1 94 ? 5.488 1.834 -23.946 1.00 93.00 94 TYR A CA 1
ATOM 730 C C . TYR A 1 94 ? 6.411 2.867 -24.594 1.00 93.00 94 TYR A C 1
ATOM 732 O O . TYR A 1 94 ? 7.627 2.830 -24.411 1.00 93.00 94 TYR A O 1
ATOM 740 N N . PRO A 1 95 ? 5.850 3.872 -25.288 1.00 93.69 95 PRO A N 1
ATOM 741 C CA . PRO A 1 95 ? 6.657 4.931 -25.867 1.00 93.69 95 PRO A CA 1
ATOM 742 C C . PRO A 1 95 ? 7.280 5.807 -24.768 1.00 93.69 95 PRO A C 1
ATOM 744 O O . PRO A 1 95 ? 6.714 5.997 -23.687 1.00 93.69 95 PRO A O 1
ATOM 747 N N . ALA A 1 96 ? 8.426 6.420 -25.076 1.00 90.25 96 ALA A N 1
ATOM 748 C CA . ALA A 1 96 ? 9.228 7.181 -24.114 1.00 90.25 96 ALA A CA 1
ATOM 749 C C . ALA A 1 96 ? 8.450 8.281 -23.359 1.00 90.25 96 ALA A C 1
ATOM 751 O O . ALA A 1 96 ? 8.690 8.504 -22.171 1.00 90.25 96 ALA A O 1
ATOM 752 N N . HIS A 1 97 ? 7.497 8.954 -24.013 1.00 91.44 97 HIS A N 1
ATOM 753 C CA . HIS A 1 97 ? 6.666 9.977 -23.367 1.00 91.44 97 HIS A CA 1
ATOM 754 C C . HIS A 1 97 ? 5.713 9.380 -22.316 1.00 91.44 97 HIS A C 1
ATOM 756 O O . HIS A 1 97 ? 5.533 9.965 -21.248 1.00 91.44 97 HIS A O 1
ATOM 762 N N . THR A 1 98 ? 5.153 8.194 -22.575 1.00 93.38 98 THR A N 1
ATOM 763 C CA . THR A 1 98 ? 4.307 7.461 -21.623 1.00 93.38 98 THR A CA 1
ATOM 764 C C . THR A 1 98 ? 5.125 7.007 -20.423 1.00 93.38 98 THR A C 1
ATOM 766 O O . THR A 1 98 ? 4.708 7.215 -19.285 1.00 93.38 98 THR A O 1
ATOM 769 N N . LEU A 1 99 ? 6.332 6.482 -20.651 1.00 93.50 99 LEU A N 1
ATOM 770 C CA . LEU A 1 99 ? 7.254 6.131 -19.569 1.00 93.50 99 LEU A CA 1
ATOM 771 C C . LEU A 1 99 ? 7.623 7.354 -18.713 1.00 93.50 99 LEU A C 1
ATOM 773 O O . LEU A 1 99 ? 7.625 7.272 -17.484 1.00 93.50 99 LEU A O 1
ATOM 777 N N . ALA A 1 100 ? 7.862 8.517 -19.328 1.00 92.06 100 ALA A N 1
ATOM 778 C CA . ALA A 1 100 ? 8.121 9.757 -18.595 1.00 92.06 100 ALA A CA 1
ATOM 779 C C . ALA A 1 100 ? 6.926 10.186 -17.721 1.00 92.06 100 ALA A C 1
ATOM 781 O O . ALA A 1 100 ? 7.124 10.591 -16.571 1.00 92.06 100 ALA A O 1
ATOM 782 N N . MET A 1 101 ? 5.693 10.046 -18.225 1.00 94.31 101 MET A N 1
ATOM 783 C CA . MET A 1 101 ? 4.483 10.294 -17.434 1.00 94.31 101 MET A CA 1
ATOM 784 C C . MET A 1 101 ? 4.352 9.322 -16.258 1.00 94.31 101 MET A C 1
ATOM 786 O O . MET A 1 101 ? 4.116 9.767 -15.134 1.00 94.31 101 MET A O 1
ATOM 790 N N . LEU A 1 102 ? 4.567 8.021 -16.482 1.00 94.06 102 LEU A N 1
ATOM 791 C CA . LEU A 1 102 ? 4.533 6.998 -15.430 1.00 94.06 102 LEU A CA 1
ATOM 792 C C . LEU A 1 102 ? 5.565 7.271 -14.334 1.00 94.06 102 LEU A C 1
ATOM 794 O O . LEU A 1 102 ? 5.250 7.212 -13.146 1.00 94.06 102 LEU A O 1
ATOM 798 N N . HIS A 1 103 ? 6.785 7.650 -14.713 1.00 93.94 103 HIS A N 1
ATOM 799 C CA . HIS A 1 103 ? 7.817 8.033 -13.755 1.00 93.94 103 HIS A CA 1
ATOM 800 C C . HIS A 1 103 ? 7.387 9.250 -12.914 1.00 93.94 103 HIS A C 1
ATOM 802 O O . HIS A 1 103 ? 7.564 9.257 -11.694 1.00 93.94 103 HIS A O 1
ATOM 808 N N . GLY A 1 104 ? 6.758 10.258 -13.532 1.00 93.50 104 GLY A N 1
ATOM 809 C CA . GLY A 1 104 ? 6.181 11.401 -12.817 1.00 93.50 104 GLY A CA 1
ATOM 810 C C . GLY A 1 104 ? 5.058 11.007 -11.847 1.00 93.50 104 GLY A C 1
ATOM 811 O O . GLY A 1 104 ? 5.024 11.483 -10.707 1.00 93.50 104 GLY A O 1
ATOM 812 N N . GLN A 1 105 ? 4.173 10.095 -12.261 1.00 94.00 105 GLN A N 1
ATOM 813 C CA . GLN A 1 105 ? 3.112 9.547 -11.410 1.00 94.00 105 GLN A CA 1
ATOM 814 C C . GLN A 1 105 ? 3.688 8.801 -10.201 1.00 94.00 105 GLN A C 1
ATOM 816 O O . GLN A 1 105 ? 3.270 9.063 -9.072 1.00 94.00 105 GLN A O 1
ATOM 821 N N . LEU A 1 106 ? 4.701 7.956 -10.403 1.00 94.62 106 LEU A N 1
ATOM 822 C CA . LEU A 1 106 ? 5.360 7.209 -9.328 1.00 94.62 106 LEU A CA 1
ATOM 823 C C . LEU A 1 106 ? 6.075 8.130 -8.334 1.00 94.62 106 LEU A C 1
ATOM 825 O O . LEU A 1 106 ? 5.974 7.926 -7.126 1.00 94.62 106 LEU A O 1
ATOM 829 N N . GLN A 1 107 ? 6.706 9.211 -8.801 1.00 94.88 107 GLN A N 1
ATOM 830 C CA . GLN A 1 107 ? 7.260 10.228 -7.901 1.00 94.88 107 GLN A CA 1
ATOM 831 C C . GLN A 1 107 ? 6.179 10.939 -7.077 1.00 94.88 107 GLN A C 1
ATOM 833 O O . GLN A 1 107 ? 6.386 11.231 -5.898 1.00 94.88 107 GLN A O 1
ATOM 838 N N . SER A 1 108 ? 5.030 11.247 -7.683 1.00 94.62 108 SER A N 1
ATOM 839 C CA . SER A 1 108 ? 3.895 11.848 -6.974 1.00 94.62 108 SER A CA 1
ATOM 840 C C . SER A 1 108 ? 3.341 10.899 -5.908 1.00 94.62 108 SER A C 1
ATOM 842 O O . SER A 1 108 ? 3.168 11.306 -4.757 1.00 94.62 108 SER A O 1
ATOM 844 N N . LEU A 1 109 ? 3.149 9.623 -6.258 1.00 91.44 109 LEU A N 1
ATOM 845 C CA . LEU A 1 109 ? 2.716 8.576 -5.332 1.00 91.44 109 LEU A CA 1
ATOM 846 C C . LEU A 1 109 ? 3.689 8.415 -4.167 1.00 91.44 109 LEU A C 1
ATOM 848 O O . LEU A 1 109 ? 3.263 8.395 -3.017 1.00 91.44 109 LEU A O 1
ATOM 852 N N . TRP A 1 110 ? 4.991 8.394 -4.444 1.00 93.62 110 TRP A N 1
ATOM 853 C CA . TRP A 1 110 ? 6.020 8.279 -3.416 1.00 93.62 110 TRP A CA 1
ATOM 854 C C . TRP A 1 110 ? 5.985 9.441 -2.414 1.00 93.62 110 TRP A C 1
ATOM 856 O O . TRP A 1 110 ? 6.057 9.221 -1.204 1.00 93.62 110 TRP A O 1
ATOM 866 N N . ARG A 1 111 ? 5.830 10.685 -2.896 1.00 93.69 111 ARG A N 1
ATOM 867 C CA . ARG A 1 111 ? 5.730 11.868 -2.020 1.00 93.69 111 ARG A CA 1
ATOM 868 C C . ARG A 1 111 ? 4.504 11.779 -1.113 1.00 93.69 111 ARG A C 1
ATOM 870 O O . ARG A 1 111 ? 4.632 11.999 0.089 1.00 93.69 111 ARG A O 1
ATOM 877 N N . LYS A 1 112 ? 3.347 11.413 -1.674 1.00 88.44 112 LYS A N 1
ATOM 878 C CA . LYS A 1 112 ? 2.100 11.237 -0.915 1.00 88.44 112 LYS A CA 1
ATOM 879 C C . LYS A 1 112 ? 2.224 10.112 0.114 1.00 88.44 112 LYS A C 1
ATOM 881 O O . LYS A 1 112 ? 1.869 10.305 1.271 1.00 88.44 112 LYS A O 1
ATOM 886 N N . ALA A 1 113 ? 2.802 8.977 -0.275 1.00 80.62 113 ALA A N 1
ATOM 887 C CA . ALA A 1 113 ? 3.011 7.839 0.614 1.00 80.62 113 ALA A CA 1
ATOM 888 C C . ALA A 1 113 ? 3.937 8.185 1.792 1.00 80.62 113 ALA A C 1
ATOM 890 O O . ALA A 1 113 ? 3.665 7.799 2.927 1.00 80.62 113 ALA A O 1
ATOM 891 N N . ARG A 1 114 ? 4.989 8.982 1.555 1.00 81.56 114 ARG A N 1
ATOM 892 C CA . ARG A 1 114 ? 5.849 9.503 2.629 1.00 81.56 114 ARG A CA 1
ATOM 893 C C . ARG A 1 114 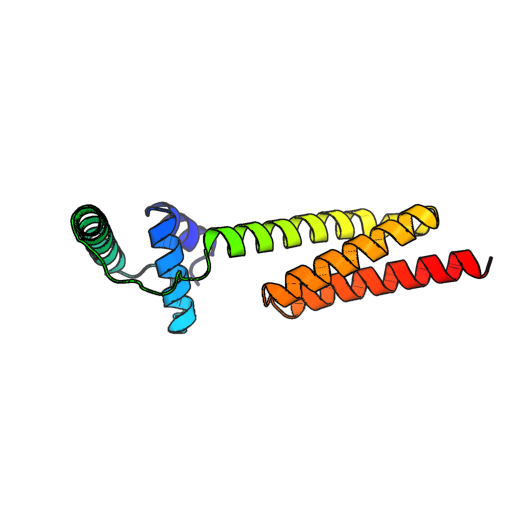? 5.133 10.483 3.553 1.00 81.56 114 ARG A C 1
ATOM 895 O O . ARG A 1 114 ? 5.319 10.397 4.762 1.00 81.56 114 ARG A O 1
ATOM 902 N N . GLN A 1 115 ? 4.332 11.400 3.009 1.00 83.69 115 GLN A N 1
ATOM 903 C CA . GLN A 1 115 ? 3.546 12.346 3.814 1.00 83.69 115 GLN A CA 1
ATOM 904 C C . GLN A 1 115 ? 2.553 11.626 4.732 1.00 83.69 115 GLN A C 1
ATOM 906 O O . GLN A 1 115 ? 2.353 12.047 5.867 1.00 83.69 115 GLN A O 1
ATOM 911 N N . LEU A 1 116 ? 1.988 10.518 4.254 1.00 77.94 116 LEU A N 1
ATOM 912 C CA . LEU A 1 116 ? 1.072 9.662 5.007 1.00 77.94 116 LEU A CA 1
ATOM 913 C C . LEU A 1 116 ? 1.777 8.635 5.901 1.00 77.94 116 LEU A C 1
ATOM 915 O O . LEU A 1 116 ? 1.100 7.827 6.526 1.00 77.94 116 LEU A O 1
ATOM 919 N N . GLN A 1 117 ? 3.114 8.658 5.965 1.00 79.56 117 GLN A N 1
ATOM 920 C CA . GLN A 1 117 ? 3.923 7.715 6.743 1.00 79.56 117 GLN A CA 1
ATOM 921 C C . GLN A 1 117 ? 3.563 6.243 6.464 1.00 79.56 117 GLN A C 1
ATOM 923 O O . GLN A 1 117 ? 3.533 5.413 7.371 1.00 79.56 117 GLN A O 1
ATOM 928 N N . MET A 1 118 ? 3.282 5.913 5.197 1.00 75.69 118 MET A N 1
ATOM 929 C CA . MET A 1 118 ? 2.972 4.543 4.784 1.00 75.69 118 MET A CA 1
ATOM 930 C C . MET A 1 118 ? 4.146 3.595 5.069 1.00 75.69 118 MET A C 1
ATOM 932 O O . MET A 1 118 ? 5.310 4.005 5.088 1.00 75.69 118 MET A O 1
ATOM 936 N N . PHE A 1 119 ? 3.833 2.310 5.261 1.00 70.31 119 PHE A N 1
ATOM 937 C CA . PHE A 1 119 ? 4.821 1.276 5.568 1.00 70.31 119 PHE A CA 1
ATOM 938 C C . PHE A 1 119 ? 5.981 1.253 4.565 1.00 70.31 119 PHE A C 1
ATOM 940 O O . PHE A 1 119 ? 5.805 1.474 3.365 1.00 70.31 119 PHE A O 1
ATOM 947 N N . GLY A 1 120 ? 7.175 0.906 5.054 1.00 66.81 120 GLY A N 1
ATOM 948 C CA . GLY A 1 120 ? 8.383 0.828 4.228 1.00 66.81 120 GLY A CA 1
ATOM 949 C C . GLY A 1 120 ? 8.252 -0.116 3.027 1.00 66.81 120 GLY A C 1
ATOM 950 O O . GLY A 1 120 ? 8.846 0.155 1.988 1.00 66.81 120 GLY A O 1
ATOM 951 N N . SER A 1 121 ? 7.426 -1.164 3.130 1.00 74.31 121 SER A N 1
ATOM 952 C CA . SER A 1 121 ? 7.096 -2.067 2.019 1.00 74.31 121 SER A CA 1
ATOM 953 C C . SER A 1 121 ? 6.417 -1.341 0.853 1.00 74.31 121 SER A C 1
ATOM 955 O O . SER A 1 121 ? 6.789 -1.554 -0.298 1.00 74.31 121 SER A O 1
ATOM 957 N N . GLU A 1 122 ? 5.483 -0.431 1.136 1.00 75.75 122 GLU A N 1
ATOM 958 C CA . GLU A 1 122 ? 4.776 0.351 0.113 1.00 75.75 122 GLU A CA 1
ATOM 959 C C . GLU A 1 122 ? 5.708 1.369 -0.542 1.00 75.75 122 GLU A C 1
ATOM 961 O O . GLU A 1 122 ? 5.745 1.511 -1.764 1.00 75.75 122 GLU A O 1
ATOM 966 N N . ILE A 1 123 ? 6.541 2.028 0.266 1.00 80.81 123 ILE A N 1
ATOM 967 C CA . ILE A 1 123 ? 7.568 2.949 -0.231 1.00 80.81 123 ILE A CA 1
ATOM 968 C C . ILE A 1 123 ? 8.570 2.220 -1.134 1.00 80.81 123 ILE A C 1
ATOM 970 O O . ILE A 1 123 ? 8.979 2.760 -2.168 1.00 80.81 123 ILE A O 1
ATOM 974 N N . TYR A 1 124 ? 8.959 1.000 -0.761 1.00 83.81 124 TYR A N 1
ATOM 975 C CA . TYR A 1 124 ? 9.860 0.166 -1.546 1.00 83.81 124 TYR A CA 1
ATOM 976 C C . TYR A 1 124 ? 9.247 -0.215 -2.895 1.00 83.81 124 TYR A C 1
ATOM 978 O O . TYR A 1 124 ? 9.892 0.005 -3.917 1.00 83.81 124 TYR A O 1
ATOM 986 N N . ARG A 1 125 ? 7.996 -0.692 -2.922 1.00 88.75 125 ARG A N 1
ATOM 987 C CA . ARG A 1 125 ? 7.282 -1.045 -4.164 1.00 88.75 125 ARG A CA 1
ATOM 988 C C . ARG A 1 125 ? 7.227 0.119 -5.155 1.00 88.75 125 ARG A C 1
ATOM 990 O O . ARG A 1 125 ? 7.630 -0.035 -6.306 1.00 88.75 125 ARG A O 1
ATOM 997 N N . ILE A 1 126 ? 6.834 1.311 -4.691 1.00 91.25 126 ILE A N 1
ATOM 998 C CA . ILE A 1 126 ? 6.795 2.521 -5.534 1.00 91.25 126 ILE A CA 1
ATOM 999 C C . ILE A 1 126 ? 8.192 2.844 -6.090 1.00 91.25 126 ILE A C 1
ATOM 1001 O O . ILE A 1 126 ? 8.341 3.221 -7.253 1.00 91.25 126 ILE A O 1
ATOM 1005 N N . THR A 1 127 ? 9.225 2.693 -5.259 1.00 92.00 127 THR A N 1
ATOM 1006 C CA . THR A 1 127 ? 10.617 2.990 -5.627 1.00 92.00 127 THR A CA 1
ATOM 1007 C C . THR A 1 127 ? 11.165 1.986 -6.641 1.00 92.00 127 THR A C 1
ATOM 1009 O O . THR A 1 127 ? 11.818 2.389 -7.603 1.00 92.00 127 THR A O 1
ATOM 1012 N N . ALA A 1 128 ? 10.895 0.693 -6.451 1.00 93.00 128 ALA A N 1
ATOM 1013 C CA . ALA A 1 128 ? 11.304 -0.372 -7.360 1.00 93.00 128 ALA A CA 1
ATOM 1014 C C . ALA A 1 128 ? 10.717 -0.143 -8.759 1.00 93.00 128 ALA A C 1
ATOM 1016 O O . ALA A 1 128 ? 11.467 -0.073 -9.733 1.00 93.00 128 ALA A O 1
ATOM 1017 N N . LEU A 1 129 ? 9.405 0.102 -8.833 1.00 93.31 129 LEU A N 1
ATOM 1018 C CA . LEU A 1 129 ? 8.718 0.371 -10.094 1.00 93.31 129 LEU A CA 1
ATOM 1019 C C . LEU A 1 129 ? 9.219 1.669 -10.751 1.00 93.31 129 LEU A C 1
ATOM 1021 O O . LEU A 1 129 ? 9.444 1.726 -11.958 1.00 93.31 129 LEU A O 1
ATOM 1025 N N . GLY A 1 130 ? 9.474 2.713 -9.954 1.00 93.38 130 GLY A N 1
ATOM 1026 C CA . GLY A 1 130 ? 10.032 3.974 -10.449 1.00 93.38 130 GLY A CA 1
ATOM 1027 C C . GLY A 1 130 ? 11.429 3.820 -11.057 1.00 93.38 130 GLY A C 1
ATOM 1028 O O . GLY A 1 130 ? 11.726 4.431 -12.086 1.00 93.38 130 GLY A O 1
ATOM 1029 N N . ASN A 1 131 ? 12.279 2.986 -10.454 1.00 94.81 131 ASN A N 1
ATOM 1030 C CA . ASN A 1 131 ? 13.618 2.701 -10.965 1.00 94.81 131 ASN A CA 1
ATOM 1031 C C . ASN A 1 131 ? 13.579 1.924 -12.283 1.00 94.81 131 ASN A C 1
ATOM 1033 O O . ASN A 1 131 ? 14.355 2.237 -13.184 1.00 94.81 131 ASN A O 1
ATOM 1037 N N . GLU A 1 132 ? 12.671 0.961 -12.416 1.00 94.19 132 GLU A N 1
ATOM 1038 C CA . GLU A 1 132 ? 12.484 0.204 -13.656 1.00 94.19 132 GLU A CA 1
ATOM 1039 C C . GLU A 1 132 ? 12.048 1.114 -14.808 1.00 94.19 132 GLU A C 1
ATOM 1041 O O . GLU A 1 132 ? 12.695 1.148 -15.854 1.00 94.19 132 GLU A O 1
ATOM 1046 N N . VAL A 1 133 ? 11.027 1.949 -14.588 1.00 94.62 133 VAL A N 1
ATOM 1047 C CA . VAL A 1 133 ? 10.582 2.926 -15.595 1.00 94.62 133 VAL A CA 1
ATOM 1048 C C . VAL A 1 133 ? 11.726 3.872 -15.976 1.00 94.62 133 VAL A C 1
ATOM 1050 O O . VAL A 1 133 ? 11.932 4.163 -17.153 1.00 94.62 133 VAL A O 1
ATOM 1053 N N . LYS A 1 134 ? 12.529 4.323 -15.004 1.00 94.19 134 LYS A N 1
ATOM 1054 C CA . LYS A 1 134 ? 13.701 5.170 -15.265 1.00 94.19 134 LYS A CA 1
ATOM 1055 C C . LYS A 1 134 ? 14.754 4.467 -16.130 1.00 94.19 134 LYS A C 1
ATOM 1057 O O . LYS A 1 134 ? 15.352 5.115 -16.989 1.00 94.19 134 LYS A O 1
ATOM 1062 N N . GLN A 1 135 ? 14.990 3.172 -15.922 1.00 93.88 135 GLN A N 1
ATOM 1063 C CA . GLN A 1 135 ? 15.907 2.389 -16.756 1.00 93.88 135 GLN A CA 1
ATOM 1064 C C . GLN A 1 135 ? 15.403 2.296 -18.200 1.00 93.88 135 GLN A C 1
ATOM 1066 O O . GLN A 1 135 ? 16.178 2.558 -19.118 1.00 93.88 135 GLN A O 1
ATOM 1071 N N . LEU A 1 136 ? 14.111 2.026 -18.399 1.00 93.06 136 LEU A N 1
ATOM 1072 C CA . LEU A 1 136 ? 13.495 1.967 -19.730 1.00 93.06 136 LEU A CA 1
ATOM 1073 C C . LEU A 1 136 ? 13.567 3.316 -20.463 1.00 93.06 136 LEU A C 1
ATOM 1075 O O . LEU A 1 136 ? 13.919 3.370 -21.640 1.00 93.06 136 LEU A O 1
ATOM 1079 N N . ILE A 1 137 ? 13.333 4.432 -19.760 1.00 92.31 137 ILE A N 1
ATOM 1080 C CA . ILE A 1 137 ? 13.512 5.782 -20.328 1.00 92.31 137 ILE A CA 1
ATOM 1081 C C . ILE A 1 137 ? 14.952 5.990 -20.808 1.00 92.31 137 ILE A C 1
ATOM 1083 O O . ILE A 1 137 ? 15.169 6.582 -21.863 1.00 92.31 137 ILE A O 1
ATOM 1087 N N . ASN A 1 138 ? 15.943 5.543 -20.032 1.00 91.00 138 ASN A N 1
ATOM 1088 C CA . ASN A 1 138 ? 17.346 5.701 -20.405 1.00 91.00 138 ASN A CA 1
ATOM 1089 C C . ASN A 1 138 ? 17.709 4.844 -21.624 1.00 91.00 138 ASN A C 1
ATOM 1091 O O . ASN A 1 138 ? 18.415 5.333 -22.498 1.00 91.00 138 ASN A O 1
ATOM 1095 N N . GLN A 1 139 ? 17.182 3.620 -21.724 1.00 89.12 139 GLN A N 1
ATOM 1096 C CA . GLN A 1 139 ? 17.374 2.757 -22.896 1.00 89.12 139 GLN A CA 1
ATOM 1097 C C . GLN A 1 139 ? 16.830 3.404 -24.176 1.00 89.12 139 GLN A C 1
ATOM 1099 O O . GLN A 1 139 ? 17.503 3.389 -25.200 1.00 89.12 139 GLN A O 1
ATOM 1104 N N . HIS A 1 140 ? 15.670 4.064 -24.104 1.00 84.12 140 HIS A N 1
ATOM 1105 C CA . HIS A 1 140 ? 15.112 4.817 -25.233 1.00 84.12 140 HIS A CA 1
ATOM 1106 C C . HIS A 1 140 ? 15.936 6.033 -25.668 1.00 84.12 140 HIS A C 1
ATOM 1108 O O . HIS A 1 140 ? 15.771 6.485 -26.791 1.00 84.12 140 HIS A O 1
ATOM 1114 N N . LYS A 1 141 ? 16.770 6.601 -24.790 1.00 78.81 141 LYS A N 1
ATOM 1115 C CA . LYS A 1 141 ? 17.639 7.744 -25.124 1.00 78.81 141 LYS A CA 1
ATOM 1116 C C . LYS A 1 141 ? 18.981 7.323 -25.720 1.00 78.81 141 LYS A C 1
ATOM 1118 O O . LYS A 1 141 ? 19.690 8.173 -26.248 1.00 78.81 141 LYS A O 1
ATOM 1123 N N . SER A 1 142 ? 19.361 6.060 -25.542 1.00 70.12 142 SER A N 1
ATOM 1124 C CA . SER A 1 142 ? 20.617 5.494 -26.042 1.00 70.12 142 SER A CA 1
ATOM 1125 C C . SER A 1 142 ? 20.479 4.821 -27.412 1.00 70.12 142 SER A C 1
ATOM 1127 O O . SER A 1 142 ? 21.506 4.498 -28.003 1.00 70.12 142 SER A O 1
ATOM 1129 N N . ASN A 1 143 ? 19.245 4.632 -27.893 1.00 56.94 143 ASN A N 1
ATOM 1130 C CA . ASN A 1 143 ? 18.902 4.191 -29.249 1.00 56.94 143 ASN A CA 1
ATOM 1131 C C . ASN A 1 143 ? 18.502 5.388 -30.113 1.00 56.94 143 ASN A C 1
ATOM 1133 O O . ASN A 1 143 ? 18.765 5.329 -31.332 1.00 56.94 143 ASN A O 1
#

Radius of gyration: 21.61 Å; chains: 1; bounding box: 46×42×56 Å

Organism: NCBI:txid313606

Foldseek 3Di:
DPPPVNLVVVLVVADPVLQVVLVVVCVVVVNPHRDDPCSVVVRVVVVVVVVVVVPDDDDDDPPDPPVVVLVVLVVVLVVVLVVLVVCLVVLLVDDLVVLVVLLVVLVVSLVSCVVSVHDPVSNVSSVVSSVSSVVSNVVNVVD

pLDDT: mean 76.76, std 13.69, range [43.38, 94.88]